Protein AF-A0A4Q5QTD8-F1 (afdb_monomer)

Solvent-accessible surface area (backbone atoms only — not comparable to full-atom values): 5185 Å² total; per-residue (Å²): 126,79,47,72,47,80,72,41,41,51,65,88,90,58,98,64,77,40,87,96,71,37,83,66,32,65,62,52,30,50,52,42,21,53,51,40,54,51,51,50,33,74,75,74,42,76,72,51,85,44,38,43,80,43,82,40,82,46,82,52,96,94,46,66,51,45,24,27,23,42,42,34,76,36,85,86,40,65,67,34,49,56,50,59,73,73,105

Nearest PDB structures (foldseek):
  7r30-assembly1_B  TM=4.446E-01  e=1.865E-01  Synechocystis sp. PCC 6803
  7o4x-assembly1_A  TM=3.674E-01  e=1.167E+00  Lentilactobacillus hilgardii ATCC 27305
  5xxu-assembly1_D  TM=3.931E-01  e=2.828E+00  Toxoplasma gondii
  7c2k-assembly1_A  TM=4.062E-01  e=3.418E+00  Severe acute respiratory syndrome coronavirus 2

Foldseek 3Di:
DWDKDFPFLAPPPDPAQDQPPDVVRAVRSVVRQVVRQVVLCVVLNAQDPQKHWDWDWDQDPSGIGITIMITGRDPPDPSNVVSVVVD

Mean predicted aligned error: 2.8 Å

pLDDT: mean 95.2, std 6.52, range [48.66, 98.69]

Secondary structure (DSSP, 8-state):
--EEEEEESSSTT-----TTTSTTHHHHHHHHHHHHHHHHHHHH-SPPTTEEEEEEEEEETTEEEEEEEEEES-SS-HHHHHHHHH-

Radius of gyration: 13.74 Å; Cα contacts (8 Å, |Δi|>4): 136; chains: 1; bounding box: 30×27×36 Å

Sequence (87 aa):
MPNIIDIGGAPANEDCAQLGQTPDFQRVNTFEVFAYKLAIIARHGMPPTGCKLAPHTNRHDFGVYTTLALHIQDEDDHAVEAYAEAV

Structure (mmCIF, N/CA/C/O backbone):
data_AF-A0A4Q5QTD8-F1
#
_entry.id   AF-A0A4Q5QTD8-F1
#
loop_
_atom_site.group_PDB
_atom_site.id
_atom_site.type_symbol
_atom_site.label_atom_id
_atom_site.label_alt_id
_atom_site.label_comp_id
_atom_site.label_asym_id
_atom_site.label_entity_id
_atom_site.label_seq_id
_atom_site.pdbx_PDB_ins_code
_atom_site.Cartn_x
_atom_site.Cartn_y
_atom_site.Cartn_z
_atom_site.occupancy
_atom_site.B_iso_or_equiv
_atom_site.auth_seq_id
_atom_site.auth_comp_id
_atom_site.auth_asym_id
_atom_site.auth_atom_id
_atom_site.pdbx_PDB_model_num
ATOM 1 N N . MET A 1 1 ? 12.928 13.105 -8.379 1.00 48.66 1 MET A N 1
ATOM 2 C CA . MET A 1 1 ? 12.543 13.036 -6.935 1.00 48.66 1 MET A CA 1
ATOM 3 C C . MET A 1 1 ? 11.926 11.660 -6.718 1.00 48.66 1 MET A C 1
ATOM 5 O O . MET A 1 1 ? 11.377 11.172 -7.691 1.00 48.66 1 MET A O 1
ATOM 9 N N . PRO A 1 2 ? 11.990 10.999 -5.545 1.00 63.62 2 PRO A N 1
ATOM 10 C CA . PRO A 1 2 ? 11.296 9.719 -5.395 1.00 63.62 2 PRO A CA 1
ATOM 11 C C . PRO A 1 2 ? 9.792 9.947 -5.581 1.00 63.62 2 PRO A C 1
ATOM 13 O O . PRO A 1 2 ? 9.173 10.653 -4.784 1.00 63.62 2 PRO A O 1
ATOM 16 N N . ASN A 1 3 ? 9.237 9.403 -6.661 1.00 90.12 3 ASN A N 1
ATOM 17 C CA . ASN A 1 3 ? 7.821 9.511 -6.972 1.00 90.12 3 ASN A CA 1
ATOM 18 C C . ASN A 1 3 ? 7.069 8.441 -6.164 1.00 90.12 3 ASN A C 1
ATOM 20 O O . ASN A 1 3 ? 7.508 7.290 -6.077 1.00 90.12 3 ASN A O 1
ATOM 24 N N . ILE A 1 4 ? 5.993 8.840 -5.490 1.00 95.19 4 ILE A N 1
ATOM 25 C CA . ILE A 1 4 ? 5.174 7.955 -4.660 1.00 95.19 4 ILE A CA 1
ATOM 26 C C . ILE A 1 4 ? 3.760 7.996 -5.217 1.00 95.19 4 ILE A C 1
ATOM 28 O O . ILE A 1 4 ? 3.124 9.048 -5.206 1.00 95.19 4 ILE A O 1
ATOM 32 N N . ILE A 1 5 ? 3.271 6.842 -5.658 1.00 95.69 5 ILE A N 1
ATOM 33 C CA . ILE A 1 5 ? 1.876 6.655 -6.052 1.00 95.69 5 ILE A CA 1
ATOM 34 C C . ILE A 1 5 ? 1.164 5.986 -4.878 1.00 95.69 5 ILE A C 1
ATOM 36 O O . ILE A 1 5 ? 1.525 4.870 -4.497 1.00 95.69 5 ILE A O 1
ATOM 40 N N . ASP A 1 6 ? 0.188 6.672 -4.283 1.00 96.38 6 ASP A N 1
ATOM 41 C CA . ASP A 1 6 ? -0.708 6.068 -3.293 1.00 96.38 6 ASP A CA 1
ATOM 42 C C . ASP A 1 6 ? -1.775 5.243 -4.025 1.00 96.38 6 ASP A C 1
ATOM 44 O O . ASP A 1 6 ? -2.543 5.779 -4.822 1.00 96.38 6 ASP A O 1
ATOM 48 N N . ILE A 1 7 ? -1.789 3.936 -3.768 1.00 96.94 7 ILE A N 1
ATOM 49 C CA . ILE A 1 7 ? -2.706 2.967 -4.381 1.00 96.94 7 ILE A CA 1
ATOM 50 C C . ILE A 1 7 ? -3.983 2.819 -3.529 1.00 96.94 7 ILE A C 1
ATOM 52 O O . ILE A 1 7 ? -5.026 2.398 -4.026 1.00 96.94 7 ILE A O 1
ATOM 56 N N . GLY A 1 8 ? -3.928 3.172 -2.241 1.00 96.25 8 GLY A N 1
ATOM 57 C CA . GLY A 1 8 ? -5.038 3.063 -1.294 1.00 96.25 8 GLY A CA 1
ATOM 58 C C . GLY A 1 8 ? -4.860 1.980 -0.224 1.00 96.25 8 GLY A C 1
ATOM 59 O O . GLY A 1 8 ? -3.904 1.206 -0.218 1.00 96.25 8 GLY A O 1
ATOM 60 N N . GLY A 1 9 ? -5.779 1.950 0.746 1.00 95.81 9 GLY A N 1
ATOM 61 C CA . GLY A 1 9 ? -5.737 1.021 1.890 1.00 95.81 9 GLY A CA 1
ATOM 62 C C . GLY A 1 9 ? -6.227 -0.398 1.584 1.00 95.81 9 GLY A C 1
ATOM 63 O O . GLY A 1 9 ? -5.844 -1.339 2.274 1.00 95.81 9 GLY A O 1
ATOM 64 N N . ALA A 1 10 ? -7.047 -0.542 0.545 1.00 97.31 10 ALA A N 1
ATOM 65 C CA . ALA A 1 10 ? -7.672 -1.777 0.081 1.00 97.31 10 ALA A CA 1
ATOM 66 C C . ALA A 1 10 ? -8.112 -1.592 -1.390 1.00 97.31 10 ALA A C 1
ATOM 68 O O . ALA A 1 10 ? -8.083 -0.456 -1.882 1.00 97.31 10 ALA A O 1
ATOM 69 N N . PRO A 1 11 ? -8.542 -2.656 -2.096 1.00 96.38 11 PRO A N 1
ATOM 70 C CA . PRO A 1 11 ? -9.170 -2.518 -3.406 1.00 96.38 11 PRO A CA 1
ATOM 71 C C . PRO A 1 11 ? -10.369 -1.560 -3.381 1.00 96.38 11 PRO A C 1
ATOM 73 O O . PRO A 1 11 ? -11.072 -1.425 -2.376 1.00 96.38 11 PRO A O 1
ATOM 76 N N . ALA A 1 12 ? -10.630 -0.905 -4.511 1.00 93.31 12 AL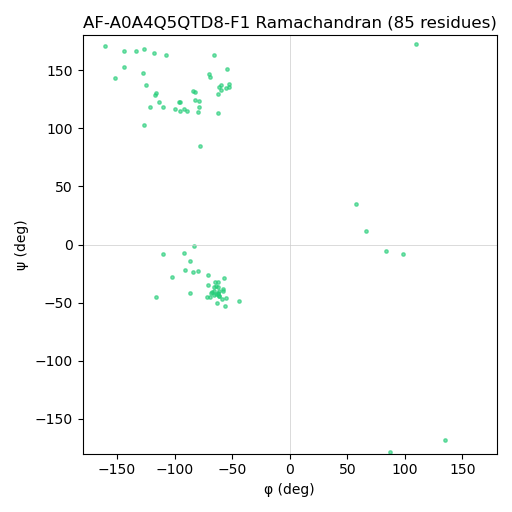A A N 1
ATOM 77 C CA . ALA A 1 12 ? -11.761 0.007 -4.628 1.00 93.31 12 ALA A CA 1
ATOM 78 C C . ALA A 1 12 ? -13.098 -0.710 -4.361 1.00 93.31 12 ALA A C 1
ATOM 80 O O . ALA A 1 12 ? -13.383 -1.746 -4.961 1.00 93.31 12 ALA A O 1
ATOM 81 N N . ASN A 1 13 ? -13.946 -0.092 -3.531 1.00 93.06 13 ASN A N 1
ATOM 82 C CA . ASN A 1 13 ? -15.260 -0.596 -3.099 1.00 93.06 13 ASN A CA 1
ATOM 83 C C . ASN A 1 13 ? -15.237 -1.857 -2.216 1.00 93.06 13 ASN A C 1
ATOM 85 O O . ASN A 1 13 ? -16.295 -2.445 -1.995 1.00 93.06 13 ASN A O 1
ATOM 89 N N . GLU A 1 14 ? -14.075 -2.273 -1.714 1.00 94.44 14 GLU A N 1
ATOM 90 C CA . GLU A 1 14 ? -13.994 -3.349 -0.725 1.00 94.44 14 GLU A CA 1
ATOM 91 C C . GLU A 1 14 ? -14.564 -2.891 0.628 1.00 94.44 14 GLU A C 1
ATOM 93 O O . GLU A 1 14 ? -14.424 -1.724 1.008 1.00 94.44 14 GLU A O 1
ATOM 98 N N . ASP A 1 15 ? -15.175 -3.813 1.373 1.00 95.06 15 ASP A N 1
ATOM 99 C CA . ASP A 1 15 ? -15.580 -3.572 2.761 1.00 95.06 15 ASP A CA 1
ATOM 100 C C . ASP A 1 15 ? -14.349 -3.674 3.675 1.00 95.06 15 ASP A C 1
ATOM 102 O O . ASP A 1 15 ? -14.007 -4.743 4.181 1.00 95.06 15 ASP A O 1
ATOM 106 N N . CYS A 1 16 ? -13.618 -2.565 3.801 1.00 95.38 16 CYS A N 1
ATOM 107 C CA . CYS A 1 16 ? -12.348 -2.493 4.522 1.00 95.38 16 CYS A CA 1
ATOM 108 C C . CYS A 1 16 ? -12.463 -1.747 5.854 1.00 95.38 16 CYS A C 1
ATOM 110 O O . CYS A 1 16 ? -13.400 -0.976 6.090 1.00 95.38 16 CYS A O 1
ATOM 112 N N . ALA A 1 17 ? -11.474 -1.933 6.730 1.00 96.44 17 ALA A N 1
ATOM 113 C CA . ALA A 1 17 ? -11.418 -1.263 8.018 1.00 96.44 17 ALA A CA 1
ATOM 114 C C . ALA A 1 17 ? -11.557 0.261 7.877 1.00 96.44 17 ALA A C 1
ATOM 116 O O . ALA A 1 17 ? -10.895 0.896 7.056 1.00 96.44 17 ALA A O 1
ATOM 117 N N . GLN A 1 18 ? -12.382 0.862 8.737 1.00 94.94 18 GLN A N 1
ATOM 118 C CA . GLN A 1 18 ? -12.659 2.296 8.745 1.00 94.94 18 GLN A CA 1
ATOM 119 C C . GLN A 1 18 ? -12.191 2.930 10.053 1.00 94.94 18 GLN A C 1
ATOM 121 O O . GLN A 1 18 ? -12.541 2.489 11.156 1.00 94.94 18 GLN A O 1
ATOM 126 N N . LEU A 1 19 ? -11.407 4.001 9.937 1.00 93.31 19 LEU A N 1
ATOM 127 C CA . LEU A 1 19 ? -10.902 4.744 11.085 1.00 93.31 19 LEU A CA 1
ATOM 128 C C . LEU A 1 19 ? -12.074 5.350 11.869 1.00 93.31 19 LEU A C 1
ATOM 130 O O . LEU A 1 19 ? -12.962 5.984 11.305 1.00 93.31 19 LEU A O 1
ATOM 134 N N . GLY A 1 20 ? -12.090 5.118 13.182 1.00 93.31 20 GLY A N 1
ATOM 135 C CA . GLY A 1 20 ? -13.183 5.535 14.066 1.00 93.31 20 GLY A CA 1
ATOM 136 C C . GLY A 1 20 ? -14.382 4.580 14.112 1.00 93.31 20 GLY A C 1
ATOM 137 O O . GLY A 1 20 ? -15.260 4.786 14.946 1.00 93.31 20 GLY A O 1
ATOM 138 N N . GLN A 1 21 ? -14.416 3.526 13.286 1.00 94.88 21 GLN A N 1
ATOM 139 C CA . GLN A 1 21 ? -15.482 2.511 13.303 1.00 94.88 21 GLN A CA 1
ATOM 140 C C . GLN A 1 21 ? -14.947 1.126 13.676 1.00 94.88 21 GLN A C 1
ATOM 142 O O . GLN A 1 21 ? -15.531 0.436 14.508 1.00 94.88 21 GLN A O 1
ATOM 147 N N . THR A 1 22 ? -13.818 0.723 13.092 1.00 96.56 22 THR A N 1
ATOM 148 C CA . THR A 1 22 ? -13.223 -0.594 13.324 1.00 96.56 22 THR A CA 1
ATOM 149 C C . THR A 1 22 ? -12.465 -0.621 14.658 1.00 96.56 22 THR A C 1
ATOM 151 O O . THR A 1 22 ? -11.535 0.170 14.853 1.00 96.56 22 THR A O 1
ATOM 154 N N . PRO A 1 23 ? -12.797 -1.538 15.586 1.00 95.62 23 PRO A N 1
ATOM 155 C CA . PRO A 1 23 ? -11.984 -1.765 16.776 1.00 95.62 23 PRO A CA 1
ATOM 156 C C . PRO A 1 23 ? -10.567 -2.189 16.387 1.00 95.62 23 PRO A C 1
ATOM 158 O O . PRO A 1 23 ? -10.394 -3.016 15.496 1.00 95.62 23 PRO A O 1
ATOM 161 N N . ASP A 1 24 ? -9.558 -1.643 17.070 1.00 95.38 24 ASP A N 1
ATOM 162 C CA . ASP A 1 24 ? -8.144 -1.941 16.784 1.00 95.38 24 ASP A CA 1
ATOM 163 C C . ASP A 1 24 ? -7.746 -1.632 15.322 1.00 95.38 24 ASP A C 1
ATOM 165 O O . ASP A 1 24 ? -6.936 -2.325 14.700 1.00 95.38 24 ASP A O 1
ATOM 169 N N . PHE A 1 25 ? -8.345 -0.565 14.773 1.00 96.88 25 PHE A N 1
ATOM 170 C CA . PHE A 1 25 ? -8.208 -0.135 13.381 1.00 96.88 25 PHE A CA 1
ATOM 171 C C . PHE A 1 25 ? -6.767 -0.185 12.872 1.00 96.88 25 PHE A C 1
ATOM 173 O O . PHE A 1 25 ? -6.524 -0.755 11.816 1.00 96.88 25 PHE A O 1
ATOM 180 N N . GLN A 1 26 ? -5.801 0.359 13.619 1.00 94.44 26 GLN A N 1
ATOM 181 C CA . GLN A 1 26 ? -4.413 0.438 13.158 1.00 94.44 26 GLN A CA 1
ATOM 182 C C . GLN A 1 26 ? -3.831 -0.945 12.827 1.00 94.44 26 GLN A C 1
ATOM 184 O O . GLN A 1 26 ? -3.126 -1.095 11.827 1.00 94.44 26 GLN A O 1
ATOM 189 N N . ARG A 1 27 ? -4.135 -1.966 13.639 1.00 96.19 27 ARG A N 1
ATOM 190 C CA . ARG A 1 27 ? -3.677 -3.332 13.376 1.00 96.19 27 ARG A CA 1
ATOM 191 C C . ARG A 1 27 ? -4.417 -3.945 12.189 1.00 96.19 27 ARG A C 1
ATOM 193 O O . ARG A 1 27 ? -3.765 -4.525 11.324 1.00 96.19 27 ARG A O 1
ATOM 200 N N . VAL A 1 28 ? -5.743 -3.794 12.129 1.00 97.81 28 VAL A N 1
ATOM 201 C CA . VAL A 1 28 ? -6.567 -4.357 11.043 1.00 97.81 28 VAL A CA 1
ATOM 202 C C . VAL A 1 28 ? -6.194 -3.740 9.693 1.00 97.81 28 VAL A C 1
ATOM 204 O O . VAL A 1 28 ? -5.845 -4.470 8.771 1.00 97.81 28 VAL A O 1
ATOM 207 N N . ASN A 1 29 ? -6.140 -2.412 9.605 1.00 97.94 29 ASN A N 1
ATOM 208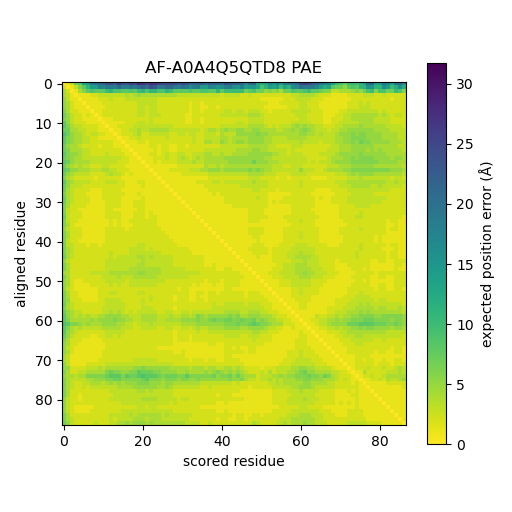 C CA . ASN A 1 29 ? -5.737 -1.684 8.404 1.00 97.94 29 ASN A CA 1
ATOM 209 C C . ASN A 1 29 ? -4.320 -2.068 7.939 1.00 97.94 29 ASN A C 1
ATOM 211 O O . ASN A 1 29 ? -4.088 -2.242 6.746 1.00 97.94 29 ASN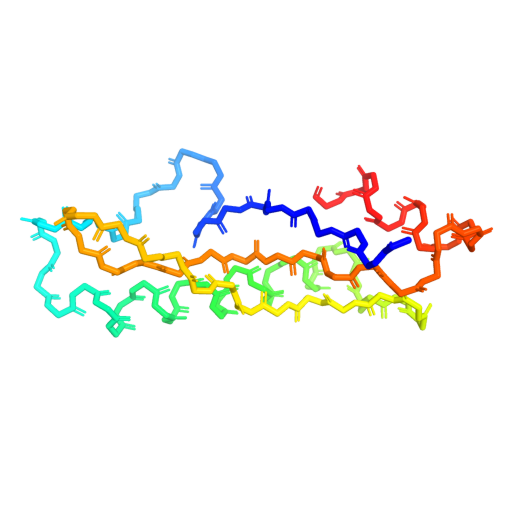 A O 1
ATOM 215 N N . THR A 1 30 ? -3.380 -2.291 8.865 1.00 97.19 30 THR A N 1
ATOM 216 C CA . THR A 1 30 ? -2.041 -2.789 8.507 1.00 97.19 30 THR A CA 1
ATOM 217 C C . THR A 1 30 ? -2.112 -4.167 7.836 1.00 97.19 30 THR A C 1
ATOM 219 O O . THR A 1 30 ? -1.448 -4.394 6.825 1.00 97.19 30 THR A O 1
ATOM 222 N N . PHE A 1 31 ? -2.913 -5.096 8.369 1.00 98.06 31 PHE A N 1
ATOM 223 C CA . PHE A 1 31 ? -3.084 -6.421 7.768 1.00 98.06 31 PHE A CA 1
ATOM 224 C C . PHE A 1 31 ? -3.771 -6.366 6.404 1.00 98.06 31 PHE A C 1
ATOM 226 O O . PHE A 1 31 ? -3.329 -7.061 5.491 1.00 98.06 31 PHE A O 1
ATOM 233 N N . GLU A 1 32 ? -4.786 -5.518 6.243 1.00 98.38 32 GLU A N 1
ATOM 234 C CA . GLU A 1 32 ? -5.453 -5.299 4.957 1.00 98.38 32 GLU A CA 1
ATOM 235 C C . GLU A 1 32 ? -4.486 -4.752 3.904 1.00 98.38 32 GLU A C 1
ATOM 237 O O . GLU A 1 32 ? -4.422 -5.294 2.806 1.00 98.38 32 GLU A O 1
ATOM 242 N N . VAL A 1 33 ? -3.638 -3.778 4.250 1.00 98.56 33 VAL A N 1
ATOM 243 C CA . VAL A 1 33 ? -2.608 -3.251 3.335 1.00 98.56 33 VAL A CA 1
ATOM 244 C C . 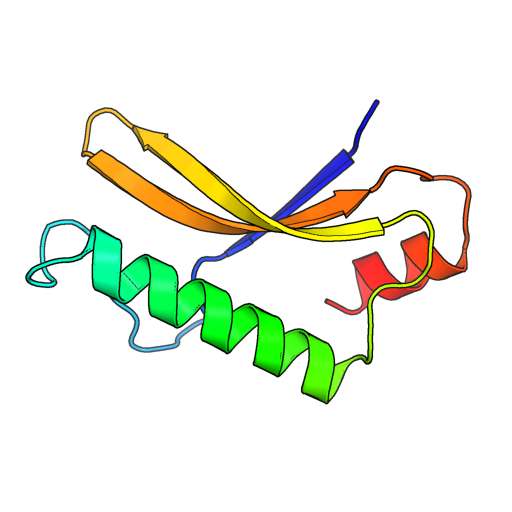VAL A 1 33 ? -1.607 -4.333 2.923 1.00 98.56 33 VAL A C 1
ATOM 246 O O . VAL A 1 33 ? -1.209 -4.406 1.757 1.00 98.56 33 VAL A O 1
ATOM 249 N N . PHE A 1 34 ? -1.195 -5.208 3.846 1.00 98.50 34 PHE A N 1
ATOM 250 C CA . PHE A 1 34 ? -0.320 -6.330 3.497 1.00 98.50 34 PHE A CA 1
ATOM 251 C C . PHE A 1 34 ? -1.022 -7.359 2.609 1.00 98.50 34 PHE A C 1
ATOM 253 O O . PHE A 1 34 ? -0.411 -7.841 1.654 1.00 98.50 34 PHE A O 1
ATOM 260 N N . ALA A 1 35 ? -2.290 -7.670 2.878 1.00 98.44 35 ALA A N 1
ATOM 261 C CA . ALA A 1 35 ? -3.087 -8.538 2.020 1.00 98.44 35 ALA A CA 1
ATOM 262 C C . ALA A 1 35 ? -3.254 -7.927 0.620 1.00 98.44 35 ALA A C 1
ATOM 264 O O . ALA A 1 35 ? -3.050 -8.616 -0.380 1.00 98.44 35 ALA A O 1
ATOM 265 N N . TYR A 1 36 ? -3.515 -6.620 0.541 1.00 98.38 36 TYR A N 1
ATOM 266 C CA . TYR A 1 36 ? -3.651 -5.903 -0.719 1.00 98.38 36 TYR A CA 1
ATOM 267 C C . TYR A 1 36 ? -2.342 -5.909 -1.516 1.00 98.38 36 TYR A C 1
ATOM 269 O O . TYR A 1 36 ? -2.341 -6.236 -2.701 1.00 98.38 36 TYR A O 1
ATOM 277 N N . LYS A 1 37 ? -1.197 -5.688 -0.855 1.00 98.69 37 LYS A N 1
ATOM 278 C CA . LYS A 1 37 ? 0.129 -5.832 -1.476 1.00 98.69 37 LYS A CA 1
ATOM 279 C C . LYS A 1 37 ? 0.327 -7.216 -2.095 1.00 98.69 37 LYS A C 1
ATOM 281 O O . LYS A 1 37 ? 0.829 -7.318 -3.212 1.00 98.69 37 LYS A O 1
ATOM 286 N N . LEU A 1 38 ? -0.034 -8.278 -1.373 1.00 98.62 38 LEU A N 1
ATOM 287 C CA . LEU A 1 38 ? 0.087 -9.647 -1.877 1.00 98.62 38 LEU A CA 1
ATOM 288 C C . LEU A 1 38 ? -0.855 -9.898 -3.059 1.00 98.62 38 LEU A C 1
ATOM 290 O O . LEU A 1 38 ? -0.455 -10.573 -4.003 1.00 98.62 38 LEU A O 1
ATOM 294 N N . ALA A 1 39 ? -2.061 -9.327 -3.046 1.00 98.25 39 ALA A N 1
ATOM 295 C CA . ALA A 1 39 ? -3.003 -9.418 -4.157 1.00 98.25 39 ALA A CA 1
ATOM 296 C C . ALA A 1 39 ? -2.487 -8.705 -5.419 1.00 98.25 39 ALA A C 1
ATOM 298 O O . ALA A 1 39 ? -2.549 -9.284 -6.505 1.00 98.25 39 ALA A O 1
ATOM 299 N N . ILE A 1 40 ? -1.909 -7.504 -5.282 1.00 98.25 40 ILE A N 1
ATOM 300 C CA . ILE A 1 40 ? -1.252 -6.797 -6.394 1.00 98.25 40 ILE A CA 1
ATOM 301 C C . ILE A 1 40 ? -0.116 -7.652 -6.965 1.00 98.25 40 ILE A C 1
ATOM 303 O O . ILE A 1 40 ? -0.072 -7.875 -8.172 1.00 98.25 40 ILE A O 1
ATOM 307 N N . ILE A 1 41 ? 0.745 -8.215 -6.109 1.00 98.56 41 ILE A N 1
ATOM 308 C CA . ILE A 1 41 ? 1.847 -9.085 -6.552 1.00 98.56 41 ILE A CA 1
ATOM 309 C C . ILE A 1 41 ? 1.326 -10.347 -7.251 1.00 98.56 41 ILE A C 1
ATOM 311 O O . ILE A 1 41 ? 1.869 -10.760 -8.272 1.00 98.56 41 ILE A O 1
ATOM 315 N N . ALA A 1 42 ? 0.269 -10.969 -6.730 1.00 98.50 42 ALA A N 1
ATOM 316 C CA . ALA A 1 42 ? -0.320 -12.160 -7.335 1.00 98.50 42 ALA A CA 1
ATOM 317 C C . ALA A 1 42 ? -0.927 -11.877 -8.719 1.00 98.50 42 ALA A C 1
ATOM 319 O O . ALA A 1 42 ? -0.914 -12.753 -9.582 1.00 98.50 42 ALA A O 1
ATOM 320 N N . ARG A 1 43 ? -1.455 -10.665 -8.933 1.00 97.94 43 ARG A N 1
ATOM 321 C CA . ARG A 1 43 ? -2.104 -10.256 -10.183 1.00 97.94 43 ARG A CA 1
ATOM 322 C C . ARG A 1 43 ? -1.124 -9.720 -11.230 1.00 97.94 43 ARG A C 1
ATOM 324 O O . ARG A 1 43 ? -1.278 -10.044 -12.404 1.00 97.94 43 ARG A O 1
ATOM 331 N N . HIS A 1 44 ? -0.152 -8.911 -10.817 1.00 97.75 44 HIS A N 1
ATOM 332 C CA . HIS A 1 44 ? 0.742 -8.159 -11.710 1.00 97.75 44 HIS A CA 1
ATOM 333 C C . HIS A 1 44 ? 2.189 -8.671 -11.706 1.00 97.75 44 HIS A C 1
ATOM 335 O O . HIS A 1 44 ? 2.994 -8.256 -12.535 1.00 97.75 44 HIS A O 1
ATOM 341 N N . GLY A 1 45 ? 2.523 -9.600 -10.809 1.00 98.12 45 GLY A N 1
ATOM 342 C CA . GLY A 1 45 ? 3.890 -10.055 -10.584 1.00 98.12 45 GLY A CA 1
ATOM 343 C C . GLY A 1 45 ? 4.640 -9.191 -9.569 1.00 98.12 45 GLY A C 1
ATOM 344 O O . GLY A 1 45 ? 4.101 -8.268 -8.963 1.00 98.12 45 GLY A O 1
ATOM 345 N N . MET A 1 46 ? 5.909 -9.526 -9.342 1.00 98.25 46 MET A N 1
ATOM 346 C CA . MET A 1 46 ? 6.771 -8.741 -8.457 1.00 98.25 46 MET A CA 1
ATOM 347 C C . MET A 1 46 ? 7.092 -7.376 -9.084 1.00 98.25 46 MET A C 1
ATOM 349 O O . MET A 1 46 ? 7.331 -7.329 -10.292 1.00 98.25 46 MET A O 1
ATOM 353 N N . PRO A 1 47 ? 7.192 -6.296 -8.283 1.00 97.81 47 PRO A N 1
ATOM 354 C CA . PRO A 1 47 ? 7.708 -5.023 -8.768 1.00 97.81 47 PRO A CA 1
ATOM 355 C C . PRO A 1 47 ? 9.104 -5.208 -9.385 1.00 97.81 47 PRO A C 1
ATOM 357 O O . PRO A 1 47 ? 9.935 -5.896 -8.773 1.00 97.81 47 PRO A O 1
ATOM 360 N N . PRO A 1 48 ? 9.385 -4.628 -10.565 1.00 97.81 48 PRO A N 1
ATOM 361 C CA . PRO A 1 48 ? 10.720 -4.649 -11.146 1.00 97.81 48 PRO A CA 1
ATOM 362 C C . PRO A 1 48 ? 11.715 -3.850 -10.293 1.00 97.81 48 PRO A C 1
ATOM 364 O O . PRO A 1 48 ? 11.342 -3.026 -9.452 1.00 97.81 48 PRO A O 1
ATOM 367 N N . THR A 1 49 ? 13.008 -4.078 -10.532 1.00 97.00 49 THR A N 1
ATOM 368 C CA . THR A 1 49 ? 14.073 -3.220 -9.993 1.00 97.00 49 THR A CA 1
ATOM 369 C C . THR A 1 49 ? 13.790 -1.763 -10.365 1.00 97.00 49 THR A C 1
ATOM 371 O O . THR A 1 49 ? 13.369 -1.496 -11.479 1.00 97.00 49 THR A O 1
ATOM 374 N N . GLY A 1 50 ? 14.001 -0.831 -9.432 1.00 96.12 50 GLY A N 1
ATOM 375 C CA . GLY A 1 50 ? 13.686 0.590 -9.638 1.00 96.12 50 GLY A CA 1
ATOM 376 C C . GLY A 1 50 ? 12.342 1.025 -9.048 1.00 96.12 50 GLY A C 1
ATOM 377 O O . GLY A 1 50 ? 12.090 2.225 -8.940 1.00 96.12 50 GLY A O 1
ATOM 378 N N . CYS A 1 51 ? 11.510 0.093 -8.565 1.00 97.25 51 CYS A N 1
ATOM 379 C CA . CYS A 1 51 ? 10.363 0.424 -7.723 1.00 97.25 51 CYS A CA 1
ATOM 380 C C . CYS A 1 51 ? 10.091 -0.621 -6.630 1.00 97.25 51 CYS A C 1
ATOM 382 O O . CYS A 1 51 ? 10.633 -1.726 -6.622 1.00 97.25 51 CYS A O 1
ATOM 384 N N . LYS A 1 52 ? 9.254 -0.267 -5.647 1.00 97.62 52 LYS A N 1
ATOM 385 C CA . LYS A 1 52 ? 8.806 -1.205 -4.605 1.00 97.62 52 LYS A CA 1
ATOM 386 C C . LYS A 1 52 ? 7.430 -0.854 -4.055 1.00 97.62 52 LYS A C 1
ATOM 388 O O . LYS A 1 52 ? 7.136 0.311 -3.802 1.00 97.62 52 LYS A O 1
ATOM 393 N N . LEU A 1 53 ? 6.642 -1.885 -3.762 1.00 98.31 53 LEU A N 1
ATOM 394 C CA . LEU A 1 53 ? 5.406 -1.766 -2.990 1.00 98.31 53 LEU A CA 1
ATOM 395 C C . LEU A 1 53 ? 5.709 -1.755 -1.490 1.00 98.31 53 LEU A C 1
ATOM 397 O O . LEU A 1 53 ? 6.316 -2.703 -0.966 1.00 98.31 53 LEU A O 1
ATOM 401 N N . ALA A 1 54 ? 5.255 -0.728 -0.780 1.00 97.50 54 ALA A N 1
ATOM 402 C CA . ALA A 1 54 ? 5.420 -0.623 0.664 1.00 97.50 54 ALA A CA 1
ATOM 403 C C . ALA A 1 54 ? 4.207 0.036 1.339 1.00 97.50 54 ALA A C 1
ATOM 405 O O . ALA A 1 54 ? 3.523 0.840 0.710 1.00 97.50 54 ALA A O 1
ATOM 406 N N . PRO A 1 55 ? 3.946 -0.280 2.620 1.00 97.75 55 PRO A N 1
ATOM 407 C CA . PRO A 1 55 ? 2.993 0.482 3.414 1.00 97.75 55 PRO A CA 1
ATOM 408 C C . PRO A 1 55 ? 3.447 1.941 3.562 1.00 97.75 55 PRO A C 1
ATOM 410 O O . PRO A 1 55 ? 4.612 2.202 3.876 1.00 97.75 55 PRO A O 1
ATOM 413 N N . HIS A 1 56 ? 2.519 2.875 3.384 1.00 96.88 56 HIS A N 1
ATOM 414 C CA . HIS A 1 56 ? 2.701 4.305 3.585 1.00 96.88 56 HIS A CA 1
ATOM 415 C C . HIS A 1 56 ? 1.844 4.779 4.759 1.00 96.88 56 HIS A C 1
ATOM 417 O O . HIS A 1 56 ? 0.631 4.584 4.778 1.00 96.88 56 HIS A O 1
ATOM 423 N N . THR A 1 57 ? 2.477 5.372 5.770 1.00 96.25 57 THR A N 1
ATOM 424 C CA . THR A 1 57 ? 1.784 5.835 6.978 1.00 96.25 57 THR A CA 1
ATOM 425 C C . THR A 1 57 ? 1.304 7.267 6.798 1.00 96.25 57 THR A C 1
ATOM 427 O O . THR A 1 57 ? 2.114 8.192 6.765 1.00 96.25 57 THR A O 1
ATOM 430 N N . ASN A 1 58 ? -0.011 7.446 6.799 1.00 94.56 58 ASN A N 1
ATOM 431 C CA . ASN A 1 58 ? -0.683 8.733 6.726 1.00 94.56 58 ASN A CA 1
ATOM 432 C C . ASN A 1 58 ? -1.056 9.205 8.133 1.00 94.56 58 ASN A C 1
ATOM 434 O O . ASN A 1 58 ? -1.742 8.508 8.885 1.00 94.56 58 ASN A O 1
ATOM 438 N N . ARG A 1 59 ? -0.581 10.396 8.511 1.00 95.56 59 ARG A N 1
ATOM 439 C CA . ARG A 1 59 ? -0.869 11.020 9.809 1.00 95.56 59 ARG A CA 1
ATOM 440 C C . ARG A 1 59 ? -1.771 12.224 9.597 1.00 95.56 59 ARG A C 1
ATOM 442 O O 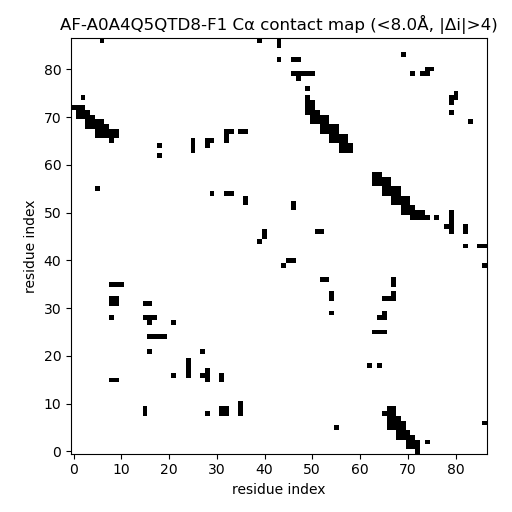. ARG A 1 59 ? -1.352 13.191 8.970 1.00 95.56 59 ARG A O 1
ATOM 449 N N . HIS A 1 60 ? -2.962 12.167 10.173 1.00 91.62 60 HIS A N 1
ATOM 450 C CA . HIS A 1 60 ? -3.944 13.240 10.135 1.00 91.62 60 HIS A CA 1
ATOM 451 C C . HIS A 1 60 ? -4.402 13.602 11.550 1.00 91.62 60 HIS A C 1
ATOM 453 O O . HIS A 1 60 ? -4.121 12.904 12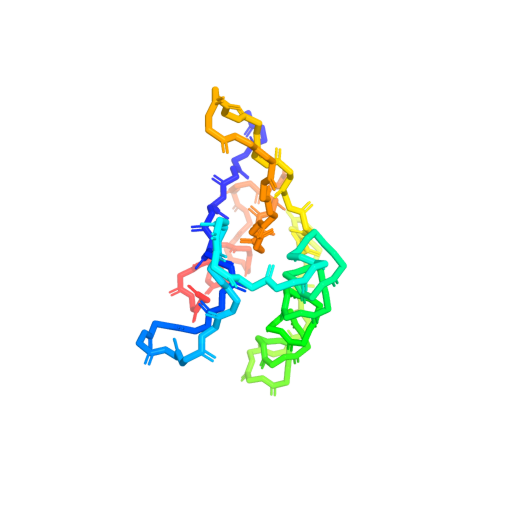.525 1.00 91.62 60 HIS A O 1
ATOM 459 N N . ASP A 1 61 ? -5.106 14.720 11.659 1.00 94.19 61 ASP A N 1
ATOM 460 C CA . ASP A 1 61 ? -5.741 15.189 12.891 1.00 94.19 61 ASP A CA 1
ATOM 461 C C . ASP A 1 61 ? -6.817 14.221 13.410 1.00 94.19 61 ASP A C 1
ATOM 463 O O . ASP A 1 61 ? -6.966 14.059 14.620 1.00 94.19 61 ASP A O 1
ATOM 467 N N . PHE A 1 62 ? -7.508 13.518 12.511 1.00 87.69 62 PHE A N 1
ATOM 468 C CA . PHE A 1 62 ? -8.495 12.488 12.848 1.00 87.69 62 PHE A CA 1
ATOM 469 C C . PHE A 1 62 ? -7.889 11.102 13.145 1.00 87.69 62 PHE A C 1
ATOM 471 O O . PHE A 1 62 ? -8.620 10.167 13.474 1.00 87.69 62 PHE A O 1
ATOM 478 N N . GLY A 1 63 ? -6.564 10.950 13.055 1.00 91.00 63 GLY A N 1
ATOM 479 C CA . GLY A 1 63 ? -5.854 9.725 13.418 1.00 91.00 63 GLY A CA 1
ATOM 480 C C . GLY A 1 63 ? -4.798 9.298 12.404 1.00 91.00 63 GLY A C 1
ATOM 481 O O . GLY A 1 63 ? -4.394 10.047 11.516 1.00 91.00 63 GLY A O 1
ATOM 482 N N . VAL A 1 64 ? -4.312 8.069 12.567 1.00 94.38 64 VAL A N 1
ATOM 483 C CA . VAL A 1 64 ? -3.272 7.481 11.715 1.00 94.38 64 VAL A CA 1
ATOM 484 C C . VAL A 1 64 ? -3.857 6.293 10.974 1.00 94.38 64 VAL A C 1
ATOM 486 O O . VAL A 1 64 ? -4.447 5.412 11.598 1.00 94.38 64 VAL A O 1
ATOM 489 N N . TYR A 1 65 ? -3.653 6.259 9.663 1.00 95.81 65 TYR A N 1
ATOM 490 C CA . TYR A 1 65 ? -3.980 5.120 8.815 1.00 95.81 65 TYR A CA 1
ATOM 491 C C . TYR A 1 65 ? -2.819 4.814 7.873 1.00 95.81 65 TYR A C 1
ATOM 493 O O . TYR A 1 65 ? -1.879 5.596 7.723 1.00 95.81 65 TYR A O 1
ATOM 501 N N . THR A 1 66 ? -2.863 3.650 7.252 1.00 97.44 66 THR A N 1
ATOM 502 C CA . THR A 1 66 ? -1.837 3.151 6.351 1.00 97.44 66 THR A CA 1
ATOM 503 C C . THR A 1 66 ? -2.474 2.802 5.014 1.00 97.44 66 THR A C 1
ATOM 505 O O . THR A 1 66 ? -3.559 2.220 4.962 1.00 97.44 66 THR A O 1
ATOM 508 N N . THR A 1 67 ? -1.800 3.175 3.932 1.00 97.69 67 THR A N 1
ATOM 509 C CA . THR A 1 67 ? -2.142 2.794 2.558 1.00 97.69 67 THR A CA 1
ATOM 510 C C . THR A 1 67 ? -1.017 1.974 1.940 1.00 97.69 67 THR A C 1
ATOM 512 O O . THR A 1 67 ? 0.091 1.907 2.476 1.00 97.69 67 THR A O 1
ATOM 515 N N . LEU A 1 68 ? -1.293 1.292 0.835 1.00 98.50 68 LEU A N 1
ATOM 516 C CA . LEU A 1 68 ? -0.268 0.716 -0.020 1.00 98.50 68 LEU A CA 1
ATOM 517 C C . LEU A 1 68 ? 0.233 1.796 -0.980 1.00 98.50 68 LEU A C 1
ATOM 519 O O . LEU A 1 68 ? -0.568 2.457 -1.630 1.00 98.50 68 LEU A O 1
ATOM 523 N N . ALA A 1 69 ? 1.548 1.935 -1.114 1.00 98.12 69 ALA A N 1
ATOM 524 C CA . ALA A 1 69 ? 2.144 2.844 -2.082 1.00 98.12 69 ALA A CA 1
ATOM 525 C C . ALA A 1 69 ? 3.181 2.144 -2.963 1.00 98.12 69 ALA A C 1
ATOM 527 O O . ALA A 1 69 ? 3.912 1.250 -2.509 1.00 98.12 69 ALA A O 1
ATOM 528 N N . LEU A 1 70 ? 3.283 2.600 -4.211 1.00 98.12 70 LEU A N 1
ATOM 529 C CA . LEU A 1 70 ? 4.409 2.312 -5.089 1.00 98.12 70 LEU A CA 1
ATOM 530 C C . LEU A 1 70 ? 5.450 3.421 -4.935 1.00 98.12 70 LEU A C 1
ATOM 532 O O . LEU A 1 70 ? 5.200 4.581 -5.251 1.00 98.12 70 LEU A O 1
ATOM 536 N N . HIS A 1 71 ? 6.633 3.055 -4.453 1.00 97.06 71 HIS A N 1
ATOM 537 C CA . HIS A 1 71 ? 7.781 3.950 -4.399 1.00 97.06 71 HIS A CA 1
ATOM 538 C C . HIS A 1 71 ? 8.646 3.737 -5.636 1.00 97.06 71 HIS A C 1
ATOM 540 O O . HIS A 1 71 ? 9.258 2.674 -5.767 1.00 97.06 71 HIS A O 1
ATOM 546 N N . ILE A 1 72 ? 8.740 4.756 -6.480 1.00 96.50 72 ILE A N 1
ATOM 547 C CA . ILE A 1 72 ? 9.538 4.777 -7.705 1.00 96.50 72 ILE A CA 1
ATOM 548 C C . ILE A 1 72 ? 10.892 5.425 -7.396 1.00 96.50 72 ILE A C 1
ATOM 550 O O . ILE A 1 72 ? 10.964 6.532 -6.855 1.00 96.50 72 ILE A O 1
ATOM 554 N N . GLN A 1 73 ? 11.968 4.690 -7.668 1.00 94.44 73 GLN A N 1
ATOM 555 C CA . GLN A 1 73 ? 13.352 5.156 -7.552 1.00 94.44 73 GLN A CA 1
ATOM 556 C C . GLN A 1 73 ? 13.970 5.499 -8.909 1.00 94.44 73 GLN A C 1
ATOM 558 O O . GLN A 1 73 ? 14.854 6.350 -8.943 1.00 94.44 73 GLN A O 1
ATOM 563 N N . ASP A 1 74 ? 13.512 4.850 -9.979 1.00 92.44 74 ASP A N 1
ATOM 564 C CA . ASP A 1 74 ? 13.960 5.074 -11.351 1.00 92.44 74 ASP A CA 1
ATOM 565 C C . ASP A 1 74 ? 12.735 5.360 -12.228 1.00 92.44 7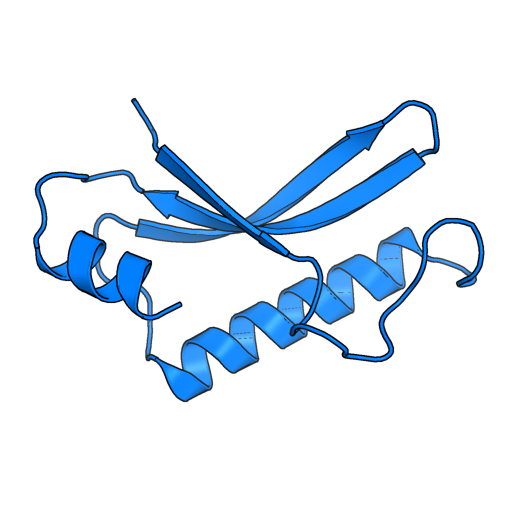4 ASP A C 1
ATOM 567 O O . ASP A 1 74 ? 11.932 4.468 -12.488 1.00 92.44 74 ASP A O 1
ATOM 571 N N . GLU A 1 75 ? 12.528 6.633 -12.566 1.00 87.19 75 GLU A N 1
ATOM 572 C CA . GLU A 1 75 ? 11.363 7.101 -13.331 1.00 87.19 75 GLU A CA 1
ATOM 573 C C . GLU A 1 75 ? 11.563 7.004 -14.848 1.00 87.19 75 GLU A C 1
ATOM 575 O O . GLU A 1 75 ? 10.587 7.059 -15.588 1.00 87.19 75 GLU A O 1
ATOM 580 N N . ASP A 1 76 ? 12.808 6.813 -15.293 1.00 91.88 76 ASP A N 1
ATOM 581 C CA . ASP A 1 76 ? 13.166 6.696 -16.708 1.00 91.88 76 ASP A CA 1
ATOM 582 C C . ASP A 1 76 ? 13.156 5.226 -17.188 1.00 91.88 76 ASP A C 1
ATOM 584 O O . ASP A 1 76 ? 13.297 4.953 -18.384 1.00 91.88 76 ASP A O 1
ATOM 588 N N . ASP A 1 77 ? 12.993 4.257 -16.275 1.00 9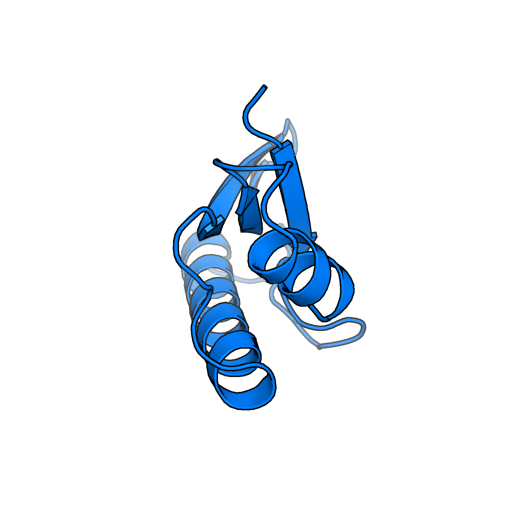5.31 77 ASP A N 1
ATOM 589 C CA . ASP A 1 77 ? 12.892 2.834 -16.608 1.00 95.31 77 ASP A CA 1
ATOM 590 C C . ASP A 1 77 ? 11.475 2.477 -17.096 1.00 95.31 77 ASP A C 1
ATOM 592 O O . ASP A 1 77 ? 10.503 2.460 -16.336 1.00 95.31 77 ASP A O 1
ATOM 596 N N . HIS A 1 78 ? 11.370 2.098 -18.371 1.00 96.50 78 HIS A N 1
ATOM 597 C CA . HIS A 1 78 ? 10.116 1.674 -18.999 1.00 96.50 78 HIS A CA 1
ATOM 598 C C . HIS A 1 78 ? 9.427 0.485 -18.309 1.00 96.50 78 HIS A C 1
ATOM 600 O O . HIS A 1 78 ? 8.204 0.363 -18.381 1.00 96.50 78 HIS A O 1
ATOM 606 N N . ALA A 1 79 ? 10.165 -0.416 -17.654 1.00 97.38 79 ALA A N 1
ATOM 607 C CA . ALA A 1 79 ? 9.558 -1.504 -16.890 1.00 97.38 79 ALA A CA 1
ATOM 608 C C . ALA A 1 79 ? 8.891 -0.982 -15.611 1.00 97.38 79 ALA A C 1
ATOM 610 O O . ALA A 1 79 ? 7.845 -1.499 -15.213 1.00 97.38 79 ALA A O 1
ATOM 611 N N . VAL A 1 80 ? 9.473 0.042 -14.981 1.00 97.25 80 VAL A N 1
ATOM 612 C CA . VAL A 1 80 ? 8.884 0.718 -13.820 1.00 97.25 80 VAL A CA 1
ATOM 613 C C . VAL A 1 80 ? 7.648 1.510 -14.234 1.00 97.25 80 VAL A C 1
ATOM 615 O O . VAL A 1 80 ? 6.619 1.387 -13.572 1.00 97.25 80 VAL A O 1
ATOM 618 N N . GLU A 1 81 ? 7.721 2.251 -15.341 1.00 96.38 81 GLU A N 1
ATOM 619 C CA . GLU A 1 81 ? 6.586 2.977 -15.927 1.00 96.38 81 GLU A CA 1
ATOM 620 C C . GLU A 1 81 ? 5.416 2.025 -16.224 1.00 96.38 81 GLU A C 1
ATOM 622 O O . GLU A 1 81 ? 4.319 2.205 -15.698 1.00 96.38 81 GLU A O 1
ATOM 627 N N . ALA A 1 82 ? 5.668 0.938 -16.961 1.00 97.38 82 ALA A N 1
ATOM 628 C CA . ALA A 1 82 ? 4.639 -0.044 -17.299 1.00 97.38 82 ALA A CA 1
ATOM 629 C C . ALA A 1 82 ? 4.041 -0.739 -16.062 1.00 97.38 82 ALA A C 1
ATOM 631 O O . ALA A 1 82 ? 2.847 -1.037 -16.031 1.00 97.38 82 ALA A O 1
ATOM 632 N N . TYR A 1 83 ? 4.853 -1.009 -15.033 1.00 97.81 83 TYR A N 1
ATOM 633 C CA . TYR A 1 83 ? 4.347 -1.563 -13.777 1.00 97.81 83 TYR A CA 1
ATOM 634 C C . TYR A 1 83 ? 3.476 -0.546 -13.031 1.00 97.81 83 TYR A C 1
ATOM 636 O O . TYR A 1 83 ? 2.428 -0.921 -12.516 1.00 97.81 83 TYR A O 1
ATOM 644 N N . ALA A 1 84 ? 3.881 0.727 -12.992 1.00 96.56 84 ALA A N 1
ATOM 645 C CA . ALA A 1 84 ? 3.137 1.804 -12.343 1.00 96.56 84 ALA A CA 1
ATOM 646 C C . ALA A 1 84 ? 1.777 2.076 -13.004 1.00 96.56 84 ALA A C 1
ATOM 648 O O . ALA A 1 84 ? 0.819 2.356 -12.294 1.00 96.56 84 ALA A O 1
ATOM 649 N N . GLU A 1 85 ? 1.673 1.961 -14.331 1.00 95.94 85 GLU A N 1
ATOM 650 C CA . GLU A 1 85 ? 0.397 2.084 -15.054 1.00 95.94 85 GLU A CA 1
ATOM 651 C C . GLU A 1 85 ? -0.548 0.894 -14.831 1.00 95.94 85 GLU A C 1
ATOM 653 O O . GLU A 1 85 ? -1.764 1.022 -14.984 1.00 95.94 85 GLU A O 1
ATOM 658 N N . ALA A 1 86 ? 0.001 -0.282 -14.519 1.00 95.69 86 ALA A N 1
ATOM 659 C CA . ALA A 1 86 ? -0.778 -1.506 -14.390 1.00 95.69 86 ALA A CA 1
ATOM 660 C C . ALA A 1 86 ? -1.437 -1.681 -13.013 1.00 95.69 86 ALA A C 1
ATOM 662 O O . ALA A 1 86 ? -2.399 -2.452 -12.925 1.00 95.69 86 ALA A O 1
ATOM 663 N N . VAL A 1 87 ?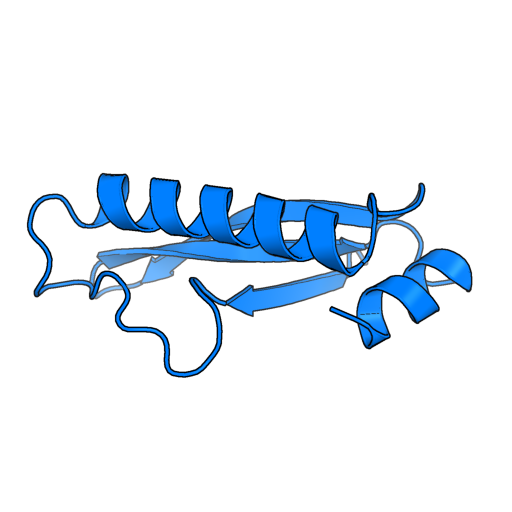 -0.896 -1.047 -11.965 1.00 93.75 87 VAL A N 1
ATOM 664 C CA . VAL A 1 87 ? -1.302 -1.234 -10.556 1.00 93.75 87 VAL A CA 1
ATOM 665 C C . VAL A 1 87 ? -2.284 -0.193 -10.040 1.00 93.75 87 VAL A C 1
ATOM 667 O O . VAL A 1 87 ? -2.326 0.933 -10.574 1.00 93.75 87 VAL A O 1
#